Protein AF-M1FPL3-F1 (afdb_monomer_lite)

InterPro domains:
  IPR002541 Cytochrome c assembly protein [PF01578] (12-102)
  IPR003567 Cytochrome c-type biogenesis protein [PR01410] (20-46)
  IPR003567 Cytochrome c-type bi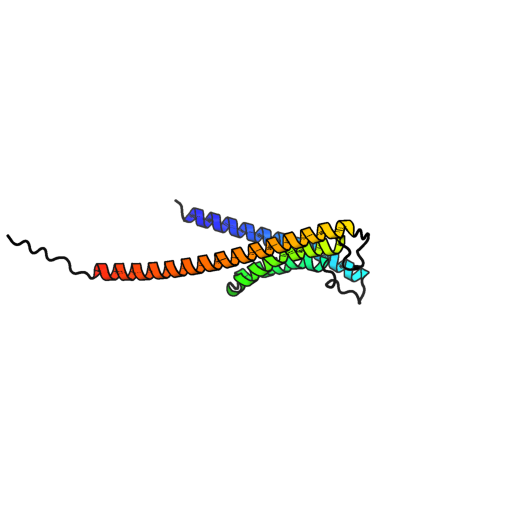ogenesis protein [PR01410] (54-74)
  IPR003567 Cytochrome c-type biogenesis protein [PR01410] (80-100)
  IPR003567 Cytochrome c-type biogenesis protein [PR01410] (100-116)
  IPR003567 Cytochrome c-type biogenesis protein [PR01410] (116-135)
  IPR003567 Cytochrome c-type biogenesis protein [PTHR43653] (15-169)
  IPR003569 Probable cytochrome c biosynthesis protein, plants [PR01412] (71-92)
  IPR003569 Probable cytochrome c biosynthesis protein, plants [PR01412] (121-141)

Sequence (178 aa):
MDKGNRDDDRDHTEKQIRIWILTCRWFLTVGIMPGSWWAHHELGRGGWWFRDPVENASFMPWVLATARIHSVILPLLHSWISFLNIVTLPCCVSGTFSIRSGLLASVHSFATDDTRGIFLWRFFLLMTGISMILFSQMKQQASVRRTSKKEMVVARSTLVHLRHSARAQPRPVMLWKN

Secondary structure (DSSP, 8-state):
--HHHHHHHHHHHHHHHHHHHHHHHHHHHHHHHHHHHHHHHHSTTT--TTSSHHHHHHHHHHHHHHHHHHTTT-GGGHHHHHHHHHHHHHHHHHHHHHHHH-SS--TT-----HHHHHHHHHHHHHHHHHHHHHHHHHHHHHHHHHHHHHHHHHHHHHHHHHHHHHHTSPP-------

Structure (mmCIF, N/CA/C/O backbone):
data_AF-M1FPL3-F1
#
_entry.id   AF-M1FPL3-F1
#
loop_
_atom_site.group_PDB
_atom_site.id
_atom_site.type_symbol
_atom_site.label_atom_id
_atom_site.label_alt_id
_atom_site.label_comp_id
_atom_site.label_asym_id
_atom_site.label_entity_id
_atom_site.label_seq_id
_atom_site.pdbx_PDB_ins_code
_atom_site.Cartn_x
_atom_site.Cartn_y
_atom_site.Cartn_z
_atom_site.occupancy
_atom_site.B_iso_or_equiv
_atom_site.auth_seq_id
_atom_site.auth_comp_id
_atom_site.auth_asym_id
_atom_site.auth_atom_id
_atom_site.pdbx_PDB_model_num
ATOM 1 N N . MET A 1 1 ? -20.018 14.417 29.480 1.00 57.16 1 MET A N 1
ATOM 2 C CA . MET A 1 1 ? -20.040 15.090 28.166 1.00 57.16 1 MET A CA 1
ATOM 3 C C . MET A 1 1 ? -18.999 14.537 27.176 1.00 57.16 1 MET A C 1
ATOM 5 O O . MET A 1 1 ? -18.715 15.205 26.202 1.00 57.16 1 MET A O 1
ATOM 9 N N . ASP A 1 2 ? -18.436 13.331 27.369 1.00 81.00 2 ASP A N 1
ATOM 10 C CA . ASP A 1 2 ? -17.108 13.020 26.789 1.00 81.00 2 ASP A CA 1
ATOM 11 C C . ASP A 1 2 ? -17.029 11.771 25.871 1.00 81.00 2 ASP A C 1
ATOM 13 O O . ASP A 1 2 ? -16.134 11.677 25.041 1.00 81.00 2 ASP A O 1
ATOM 17 N N . LYS A 1 3 ? -17.950 10.795 25.956 1.00 80.19 3 LYS A N 1
ATOM 18 C CA . LYS A 1 3 ? -17.885 9.601 25.077 1.00 80.19 3 LYS A CA 1
ATOM 19 C C . LYS A 1 3 ? -18.449 9.846 23.676 1.00 80.19 3 LYS A C 1
ATOM 21 O O . LYS A 1 3 ? -17.771 9.540 22.709 1.00 80.19 3 LYS A O 1
ATOM 26 N N . GLY A 1 4 ? -19.643 10.439 23.583 1.00 82.50 4 GLY A N 1
ATOM 27 C CA . GLY A 1 4 ? -20.295 10.704 22.293 1.00 82.50 4 GLY A CA 1
ATOM 28 C C . GLY A 1 4 ? -19.474 11.625 21.385 1.00 82.50 4 GLY A C 1
ATOM 29 O O . GLY A 1 4 ? -19.309 11.312 20.216 1.00 82.50 4 GLY A O 1
ATOM 30 N N . ASN A 1 5 ? -18.878 12.689 21.941 1.00 84.62 5 ASN A N 1
ATOM 31 C CA . ASN A 1 5 ? -17.988 13.584 21.189 1.00 84.62 5 ASN A CA 1
ATOM 32 C C . ASN A 1 5 ? -16.742 12.850 20.676 1.00 84.62 5 ASN A C 1
ATOM 34 O O . ASN A 1 5 ? -16.404 12.960 19.509 1.00 84.62 5 ASN A O 1
ATOM 38 N N . ARG A 1 6 ? -16.091 12.038 21.525 1.00 82.69 6 ARG A N 1
ATOM 39 C CA . ARG A 1 6 ? -14.899 11.270 21.127 1.00 82.69 6 ARG A CA 1
ATOM 40 C C . ARG A 1 6 ? -15.176 10.206 20.069 1.00 82.69 6 ARG A C 1
ATOM 42 O O . ARG A 1 6 ? -14.259 9.833 19.340 1.00 82.69 6 ARG A O 1
ATOM 49 N N . ASP A 1 7 ? -16.381 9.649 20.036 1.00 84.56 7 ASP A N 1
ATOM 50 C CA . ASP A 1 7 ? -16.780 8.699 18.998 1.00 84.56 7 ASP A CA 1
ATOM 51 C C . ASP A 1 7 ? -17.023 9.436 17.670 1.00 84.56 7 ASP A C 1
ATOM 53 O O . ASP A 1 7 ? -16.466 9.026 16.653 1.00 84.56 7 ASP A O 1
ATOM 57 N N . ASP A 1 8 ? -17.714 10.581 17.705 1.00 85.88 8 ASP A N 1
ATOM 58 C CA . ASP A 1 8 ? -17.936 11.438 16.531 1.00 85.88 8 ASP A CA 1
ATOM 59 C C . ASP A 1 8 ? -16.619 11.984 15.938 1.00 85.88 8 ASP A C 1
ATOM 61 O O . ASP A 1 8 ? -16.384 11.876 14.733 1.00 85.88 8 ASP A O 1
ATOM 65 N N . ASP A 1 9 ? -15.688 12.448 16.783 1.00 87.44 9 ASP A N 1
ATOM 66 C CA . ASP A 1 9 ? -14.355 12.916 16.365 1.00 87.44 9 ASP A CA 1
ATOM 67 C C . ASP A 1 9 ? -13.555 11.813 15.644 1.00 87.44 9 ASP A C 1
ATOM 69 O O . ASP A 1 9 ? -12.852 12.056 14.651 1.00 87.44 9 ASP A O 1
ATOM 73 N N . ARG A 1 10 ? -13.647 10.569 16.141 1.00 83.31 10 ARG A N 1
ATOM 74 C CA . ARG A 1 10 ? -12.974 9.409 15.538 1.00 83.31 10 ARG A CA 1
ATOM 75 C C . ARG A 1 10 ? -13.598 9.047 14.201 1.00 83.31 10 ARG A C 1
ATOM 77 O O . ARG A 1 10 ? -12.857 8.861 13.235 1.00 83.31 10 ARG A O 1
ATOM 84 N N . ASP A 1 11 ? -14.923 9.007 14.127 1.00 84.75 11 ASP A N 1
ATOM 85 C CA . ASP A 1 11 ? -15.644 8.716 12.890 1.00 84.75 11 ASP A CA 1
ATOM 86 C C . ASP A 1 11 ? -15.366 9.778 11.818 1.00 84.75 11 ASP A C 1
ATOM 88 O O . ASP A 1 11 ? -15.160 9.438 10.646 1.00 84.75 11 ASP A O 1
ATOM 92 N N . HIS A 1 12 ? -15.295 11.055 12.204 1.00 84.50 12 HIS A N 1
ATOM 93 C CA . HIS A 1 12 ? -14.919 12.145 11.306 1.00 84.50 12 HIS A CA 1
ATOM 94 C C . HIS A 1 12 ? -13.496 11.956 10.759 1.00 84.50 12 HIS A C 1
ATOM 96 O O . HIS A 1 12 ? -13.277 11.978 9.543 1.00 84.50 12 HIS A O 1
ATOM 102 N N . THR A 1 13 ? -12.539 11.670 11.647 1.00 87.38 13 THR A N 1
ATOM 103 C CA . THR A 1 13 ? -11.133 11.445 11.279 1.00 87.38 13 THR A CA 1
ATOM 104 C C . THR A 1 13 ? -10.971 10.227 10.360 1.00 87.38 13 THR A C 1
ATOM 106 O O . THR A 1 13 ? -10.249 10.283 9.360 1.00 87.38 13 THR A O 1
ATOM 109 N N . GLU A 1 14 ? -11.661 9.118 10.644 1.00 84.75 14 GLU A N 1
ATOM 110 C CA . GLU A 1 14 ? -11.608 7.907 9.820 1.00 84.75 14 GLU A CA 1
ATOM 111 C C . GLU A 1 14 ? -12.190 8.125 8.419 1.00 84.75 14 GLU A C 1
ATOM 113 O O . GLU A 1 14 ? -11.597 7.679 7.428 1.00 84.75 14 GLU A O 1
ATOM 118 N N . LYS A 1 15 ? -13.328 8.825 8.312 1.00 87.50 15 LYS A N 1
ATOM 119 C CA . LYS A 1 15 ? -13.940 9.182 7.021 1.00 87.50 15 LYS A CA 1
ATOM 120 C C . LYS A 1 15 ? -13.004 10.060 6.197 1.00 87.50 15 LYS A C 1
ATOM 122 O O . LYS A 1 15 ? -12.784 9.766 5.021 1.00 87.50 15 LYS A O 1
ATOM 127 N N . GLN A 1 16 ? -12.388 11.066 6.817 1.00 89.12 16 GLN A N 1
ATOM 128 C CA . GLN A 1 16 ? -11.426 11.941 6.155 1.00 89.12 16 GLN A CA 1
ATOM 129 C C . GLN A 1 16 ? -10.238 11.145 5.594 1.00 89.12 16 GLN A C 1
ATOM 131 O O . GLN A 1 16 ? -9.922 11.267 4.412 1.00 89.12 16 GLN A O 1
ATOM 136 N N . ILE A 1 17 ? -9.621 10.266 6.391 1.00 87.56 17 ILE A N 1
ATOM 137 C CA . ILE A 1 17 ? -8.497 9.428 5.939 1.00 87.56 17 ILE A CA 1
ATOM 138 C C . ILE A 1 17 ? -8.900 8.546 4.745 1.00 87.56 17 ILE A C 1
ATOM 140 O O . ILE A 1 17 ? -8.128 8.411 3.794 1.00 87.56 17 ILE A O 1
ATOM 144 N N . ARG A 1 18 ? -10.104 7.958 4.760 1.00 85.31 18 ARG A N 1
ATOM 145 C CA . ARG A 1 18 ? -10.616 7.138 3.645 1.00 85.31 18 ARG A CA 1
ATOM 146 C C . ARG A 1 18 ? -10.780 7.953 2.365 1.00 85.31 18 ARG A C 1
ATOM 148 O O . ARG A 1 18 ? -10.374 7.472 1.309 1.00 85.31 18 ARG A O 1
ATOM 155 N N . ILE A 1 19 ? -11.318 9.170 2.462 1.00 89.38 19 ILE A N 1
ATOM 156 C CA . ILE A 1 19 ? -11.457 10.086 1.321 1.00 89.38 19 ILE A CA 1
ATOM 157 C C . ILE A 1 19 ? -10.079 10.404 0.737 1.00 89.38 19 ILE A C 1
ATOM 159 O O . ILE A 1 19 ? -9.881 10.221 -0.459 1.00 89.38 19 ILE A O 1
ATOM 163 N N . TRP A 1 20 ? -9.099 10.767 1.571 1.00 88.00 20 TRP A N 1
ATOM 164 C CA . TRP A 1 20 ? -7.734 11.039 1.108 1.00 88.00 20 TRP A CA 1
ATOM 165 C C . TRP A 1 20 ? -7.105 9.842 0.391 1.00 88.00 20 TRP A C 1
ATOM 167 O O . TRP A 1 20 ? -6.564 10.002 -0.698 1.00 88.00 20 TRP A O 1
ATOM 177 N N . ILE A 1 21 ? -7.220 8.630 0.942 1.00 86.06 21 ILE A N 1
ATOM 178 C CA . ILE A 1 21 ? -6.671 7.419 0.306 1.00 86.06 21 ILE A CA 1
ATOM 179 C C . ILE A 1 21 ? -7.335 7.151 -1.047 1.00 86.06 21 ILE A C 1
ATOM 181 O O . ILE A 1 21 ? -6.647 6.782 -1.998 1.00 86.06 21 ILE A O 1
ATOM 185 N N . LEU A 1 22 ? -8.656 7.328 -1.143 1.00 86.31 22 LEU A N 1
ATOM 186 C CA . LEU A 1 22 ? -9.395 7.159 -2.394 1.00 86.31 22 LEU A CA 1
ATOM 187 C C . LEU A 1 22 ? -8.967 8.200 -3.433 1.00 86.31 22 LEU A C 1
ATOM 189 O O . LEU A 1 22 ? -8.669 7.823 -4.564 1.00 86.31 22 LEU A O 1
ATOM 193 N N . THR A 1 23 ? -8.863 9.472 -3.047 1.00 89.19 23 THR A N 1
ATOM 194 C CA . THR A 1 23 ? -8.407 10.557 -3.928 1.00 89.19 23 THR A CA 1
ATOM 195 C C . THR A 1 23 ? -6.977 10.319 -4.412 1.00 89.19 23 THR A C 1
ATOM 197 O O . THR A 1 23 ? -6.721 10.379 -5.613 1.00 89.19 23 THR A O 1
ATOM 200 N N . CYS A 1 24 ? -6.050 9.969 -3.513 1.00 89.19 24 CYS A N 1
ATOM 201 C CA . CYS A 1 24 ? -4.671 9.639 -3.879 1.00 89.19 24 CYS A CA 1
ATOM 202 C C . CYS A 1 24 ? -4.606 8.432 -4.824 1.00 89.19 24 CYS A C 1
ATOM 204 O O . CYS A 1 24 ? -3.863 8.460 -5.803 1.00 89.19 24 CYS A O 1
ATOM 206 N N . ARG A 1 25 ? -5.404 7.385 -4.568 1.00 88.00 25 ARG A N 1
ATOM 207 C CA . ARG A 1 25 ? -5.477 6.196 -5.429 1.00 88.00 25 ARG A CA 1
ATOM 208 C C . ARG A 1 25 ? -5.956 6.549 -6.837 1.00 88.00 25 ARG A C 1
ATOM 210 O O . ARG A 1 25 ? -5.374 6.054 -7.798 1.00 88.00 25 ARG A O 1
ATOM 217 N N . TRP A 1 26 ? -6.983 7.389 -6.955 1.00 88.56 26 TRP A N 1
ATOM 218 C CA . TRP A 1 26 ? -7.496 7.859 -8.243 1.00 88.56 26 TRP A CA 1
ATOM 219 C C . TRP A 1 26 ? -6.477 8.718 -8.993 1.00 88.56 26 TRP A C 1
ATOM 221 O O . TRP A 1 26 ? -6.225 8.490 -10.175 1.00 88.56 26 TRP A O 1
ATOM 231 N N . PHE A 1 27 ? -5.826 9.657 -8.311 1.00 88.75 27 PHE A N 1
ATOM 232 C CA . PHE A 1 27 ? -4.800 10.486 -8.939 1.00 88.75 27 PHE A CA 1
ATOM 233 C C . PHE A 1 27 ? -3.628 9.643 -9.460 1.00 88.75 27 PHE A C 1
ATOM 235 O O . PHE A 1 27 ? -3.157 9.841 -10.577 1.00 88.75 27 PHE A O 1
ATOM 242 N N . LEU A 1 28 ? -3.224 8.626 -8.696 1.00 85.75 28 LEU A N 1
ATOM 243 C CA . LEU A 1 28 ? -2.179 7.694 -9.100 1.00 85.75 28 LEU A CA 1
ATOM 244 C C . LEU A 1 28 ? -2.590 6.842 -10.313 1.00 85.75 28 LEU A C 1
ATOM 246 O O . LEU A 1 28 ? -1.780 6.675 -11.219 1.00 85.75 28 LEU A O 1
ATOM 250 N N . THR A 1 29 ? -3.846 6.372 -10.401 1.00 85.06 29 THR A N 1
ATOM 251 C CA . THR A 1 29 ? -4.333 5.689 -11.622 1.00 85.06 29 THR A CA 1
ATOM 252 C C . THR A 1 29 ? -4.289 6.580 -12.849 1.00 85.06 29 THR A C 1
ATOM 254 O O . THR A 1 29 ? -3.904 6.122 -13.921 1.00 85.06 29 THR A O 1
ATOM 257 N N . VAL A 1 30 ? -4.664 7.850 -12.689 1.00 86.94 30 VAL A N 1
ATOM 258 C CA . VAL A 1 30 ? -4.678 8.816 -13.789 1.00 86.94 30 VAL A CA 1
ATOM 259 C C . VAL A 1 30 ? -3.259 9.196 -14.203 1.00 86.94 30 VAL A C 1
ATOM 261 O O . VAL A 1 30 ? -3.048 9.458 -15.374 1.00 86.94 30 VAL A O 1
ATOM 264 N N . GLY A 1 31 ? -2.277 9.190 -13.300 1.00 82.50 31 GLY A N 1
ATOM 265 C CA . GLY A 1 31 ? -0.870 9.385 -13.670 1.00 82.50 31 GLY A CA 1
ATOM 266 C C . GLY A 1 31 ? -0.273 8.180 -14.402 1.00 82.50 31 GLY A C 1
ATOM 267 O O . GLY A 1 31 ? 0.475 8.339 -15.363 1.00 82.50 31 GLY A O 1
ATOM 268 N N . ILE A 1 32 ? -0.640 6.970 -13.976 1.00 83.25 32 ILE A N 1
ATOM 269 C CA . ILE A 1 32 ? -0.129 5.719 -14.539 1.00 83.25 32 ILE A CA 1
ATOM 270 C C . ILE A 1 32 ? -0.721 5.425 -15.932 1.00 83.25 32 ILE A C 1
ATOM 272 O O . ILE A 1 32 ? -0.008 4.979 -16.830 1.00 83.25 32 ILE A O 1
ATOM 276 N N . MET A 1 33 ? -2.016 5.688 -16.138 1.00 82.69 33 MET A N 1
ATOM 277 C CA . MET A 1 33 ? -2.733 5.308 -17.362 1.00 82.69 33 MET A CA 1
ATOM 278 C C . MET A 1 33 ? -2.150 5.947 -18.647 1.00 82.69 33 MET A C 1
ATOM 280 O O . MET A 1 33 ? -1.868 5.196 -19.581 1.00 82.69 33 MET A O 1
ATOM 284 N N . PRO A 1 34 ? -1.873 7.265 -18.724 1.00 83.19 34 PRO A N 1
ATOM 285 C CA . PRO A 1 34 ? -1.227 7.890 -19.879 1.00 83.19 34 PRO A CA 1
ATOM 286 C C . PRO A 1 34 ? 0.203 7.398 -20.107 1.00 83.19 34 PRO A C 1
ATOM 288 O O . PRO A 1 34 ? 0.605 7.248 -21.256 1.00 83.19 34 PRO A O 1
ATOM 291 N N . GLY A 1 35 ? 0.952 7.111 -19.034 1.00 78.50 35 GLY A N 1
ATOM 292 C CA . GLY A 1 35 ? 2.293 6.527 -19.129 1.00 78.50 35 GLY A CA 1
ATOM 293 C C . GLY A 1 35 ? 2.261 5.152 -19.796 1.00 78.50 35 GLY A C 1
ATOM 294 O O . GLY A 1 35 ? 2.979 4.925 -20.766 1.00 78.50 35 GLY A O 1
ATOM 295 N N . SER A 1 36 ? 1.344 4.282 -19.355 1.00 78.56 36 SER A N 1
ATOM 296 C CA . SER A 1 36 ? 1.132 2.962 -19.966 1.00 78.56 36 SER A CA 1
ATOM 297 C C . SER A 1 36 ? 0.657 3.049 -21.417 1.00 78.56 36 SER A C 1
ATOM 299 O O . SER A 1 36 ? 1.143 2.316 -22.275 1.00 78.56 36 SER A O 1
ATOM 301 N N . TRP A 1 37 ? -0.249 3.987 -21.716 1.00 79.25 37 TRP A N 1
ATOM 302 C CA . TRP A 1 37 ? -0.749 4.225 -23.067 1.00 79.25 37 TRP A CA 1
ATOM 303 C C . TRP A 1 37 ? 0.379 4.656 -24.009 1.00 79.25 37 TRP A C 1
ATOM 305 O O . TRP A 1 37 ? 0.525 4.096 -25.091 1.00 79.25 37 TRP A O 1
ATOM 315 N N . TRP A 1 38 ? 1.217 5.604 -23.582 1.00 79.50 38 TRP A N 1
ATOM 316 C CA . TRP A 1 38 ? 2.357 6.071 -24.368 1.00 79.50 38 TRP A CA 1
ATOM 317 C C . TRP A 1 38 ? 3.410 4.972 -24.575 1.00 79.50 38 TRP A C 1
ATOM 319 O O . TRP A 1 38 ? 3.845 4.744 -25.701 1.00 79.50 38 TRP A O 1
ATOM 329 N N . ALA A 1 39 ? 3.738 4.209 -23.530 1.00 75.06 39 ALA A N 1
ATOM 330 C CA . ALA A 1 39 ? 4.664 3.082 -23.617 1.00 75.06 39 ALA A CA 1
ATOM 331 C C . ALA A 1 39 ? 4.191 1.993 -24.596 1.00 75.06 39 ALA A C 1
ATOM 333 O O . ALA A 1 39 ? 5.002 1.441 -25.339 1.00 75.06 39 ALA A O 1
ATOM 334 N N . HIS A 1 40 ? 2.884 1.710 -24.649 1.00 71.38 40 HIS A N 1
ATOM 335 C CA . HIS A 1 40 ? 2.312 0.791 -25.638 1.00 71.38 40 HIS A CA 1
ATOM 336 C C . HIS A 1 40 ? 2.497 1.271 -27.082 1.00 71.38 40 HIS A C 1
ATOM 338 O O . HIS A 1 40 ? 2.652 0.441 -27.980 1.00 71.38 40 HIS A O 1
ATOM 344 N N . HIS A 1 41 ? 2.489 2.586 -27.309 1.00 76.81 41 HIS A N 1
ATOM 345 C CA . HIS A 1 41 ? 2.738 3.160 -28.628 1.00 76.81 41 HIS A CA 1
ATOM 346 C C . HIS A 1 41 ? 4.226 3.137 -29.008 1.00 76.81 41 HIS A C 1
ATOM 348 O O . HIS A 1 41 ? 4.533 2.825 -30.157 1.00 76.81 41 HIS A O 1
ATOM 354 N N . GLU A 1 42 ? 5.136 3.395 -28.063 1.00 71.62 42 GLU A N 1
ATOM 355 C CA . GLU A 1 42 ? 6.575 3.525 -28.343 1.00 71.62 42 GLU A CA 1
ATOM 356 C C . GLU A 1 42 ? 7.329 2.175 -28.356 1.00 71.62 42 GLU A C 1
ATOM 358 O O . GLU A 1 42 ? 8.200 1.950 -29.195 1.00 71.62 42 GLU A O 1
ATOM 363 N N . LEU A 1 43 ? 6.996 1.236 -27.456 1.00 68.19 43 LEU A N 1
ATOM 364 C CA . LEU A 1 43 ? 7.728 -0.036 -27.277 1.00 68.19 43 LEU A CA 1
ATOM 365 C C . LEU A 1 43 ? 7.228 -1.191 -28.174 1.00 68.19 43 LEU A C 1
ATOM 367 O O . LEU A 1 43 ? 7.837 -2.269 -28.217 1.00 68.19 43 LEU A O 1
ATOM 371 N N . GLY A 1 44 ? 6.115 -1.002 -28.890 1.00 66.12 44 GLY A N 1
ATOM 372 C CA . GLY A 1 44 ? 5.508 -2.024 -29.748 1.00 66.12 44 GLY A CA 1
ATOM 373 C C . GLY A 1 44 ? 5.091 -3.307 -29.001 1.00 66.12 44 GLY A C 1
ATOM 374 O O . GLY A 1 44 ? 4.801 -3.303 -27.809 1.00 66.12 44 GLY A O 1
ATOM 375 N N . ARG A 1 45 ? 5.052 -4.450 -29.707 1.00 66.44 45 ARG A N 1
ATOM 376 C CA . ARG A 1 45 ? 4.640 -5.765 -29.152 1.00 66.44 45 ARG A CA 1
ATOM 377 C C . ARG A 1 45 ? 5.693 -6.451 -28.256 1.00 66.44 45 ARG A C 1
ATOM 379 O O . ARG A 1 45 ? 5.426 -7.546 -27.767 1.00 66.44 45 ARG A O 1
ATOM 386 N N . GLY A 1 46 ? 6.884 -5.865 -28.088 1.00 62.16 46 GLY A N 1
ATOM 387 C CA . GLY A 1 46 ? 8.047 -6.533 -27.481 1.00 62.16 46 GLY A CA 1
ATOM 388 C C . GLY A 1 46 ? 8.524 -5.967 -26.140 1.00 62.16 46 GLY A C 1
ATOM 389 O O . GLY A 1 46 ? 9.132 -6.702 -25.361 1.00 62.16 46 GLY A O 1
ATOM 390 N N . GLY A 1 47 ? 8.252 -4.693 -25.840 1.00 63.06 47 GLY A N 1
ATOM 391 C CA . GLY A 1 47 ? 8.610 -4.081 -24.560 1.00 63.06 47 GLY A CA 1
ATOM 392 C C . GLY A 1 47 ? 7.429 -4.090 -23.599 1.00 63.06 47 GLY A C 1
ATOM 393 O O . GLY A 1 47 ? 6.435 -3.402 -23.804 1.00 63.06 47 GLY A O 1
ATOM 394 N N . TRP A 1 48 ? 7.523 -4.891 -22.543 1.00 59.88 48 TRP A N 1
ATOM 395 C CA . TRP A 1 48 ? 6.500 -4.927 -21.506 1.00 59.88 48 TRP A CA 1
ATOM 396 C C . TRP A 1 48 ? 6.700 -3.717 -20.595 1.00 59.88 48 TRP A C 1
ATOM 398 O O . TRP A 1 48 ? 7.725 -3.623 -19.923 1.00 59.88 48 TRP A O 1
ATOM 408 N N . TRP A 1 49 ? 5.693 -2.848 -20.530 1.00 66.75 49 TRP A N 1
ATOM 409 C CA . TRP A 1 49 ? 5.623 -1.662 -19.665 1.00 66.75 49 TRP A CA 1
ATOM 410 C C . TRP A 1 49 ? 5.887 -1.946 -18.164 1.00 66.75 49 TRP A C 1
ATOM 412 O O . TRP A 1 49 ? 6.170 -1.048 -17.396 1.00 66.75 49 TRP A O 1
ATOM 422 N N . PHE A 1 50 ? 5.875 -3.205 -17.710 1.00 60.31 50 PHE A N 1
ATOM 423 C CA . PHE A 1 50 ? 6.202 -3.577 -16.320 1.00 60.31 50 PHE A CA 1
ATOM 424 C C . PHE A 1 50 ? 7.666 -3.977 -16.071 1.00 60.31 50 PHE A C 1
ATOM 426 O O . PHE A 1 50 ? 8.013 -4.359 -14.948 1.00 60.31 50 PHE A O 1
ATOM 433 N N . ARG A 1 51 ? 8.537 -3.949 -17.091 1.00 66.00 51 ARG A N 1
ATOM 434 C CA . ARG A 1 51 ? 9.943 -4.359 -16.920 1.00 66.00 51 ARG A CA 1
ATOM 435 C C . ARG A 1 51 ? 10.788 -3.290 -16.223 1.00 66.00 51 ARG A C 1
ATOM 437 O O . ARG A 1 51 ? 11.761 -3.644 -15.557 1.00 66.00 51 ARG A O 1
ATOM 444 N N . ASP A 1 52 ? 10.401 -2.022 -16.328 1.00 68.62 52 ASP A N 1
ATOM 445 C CA . ASP A 1 52 ? 11.173 -0.913 -15.780 1.00 68.62 52 ASP A CA 1
ATOM 446 C C . ASP A 1 52 ? 10.835 -0.662 -14.289 1.00 68.62 52 ASP A C 1
ATOM 448 O O . ASP A 1 52 ? 9.667 -0.553 -13.901 1.00 68.62 52 ASP A O 1
ATOM 452 N N . PRO A 1 53 ? 11.844 -0.545 -13.402 1.00 64.06 53 PRO A N 1
ATOM 453 C CA . PRO A 1 53 ? 11.634 -0.375 -11.959 1.00 64.06 53 PRO A CA 1
ATOM 454 C C . PRO A 1 53 ? 10.917 0.935 -11.599 1.00 64.06 53 PRO A C 1
ATOM 456 O O . PRO A 1 53 ? 10.261 1.007 -10.561 1.00 64.06 53 PRO A O 1
ATOM 459 N N . VAL A 1 54 ? 11.013 1.961 -12.450 1.00 62.75 54 VAL A N 1
ATOM 460 C CA . VAL A 1 54 ? 10.286 3.231 -12.287 1.00 62.75 54 VAL A CA 1
ATOM 461 C C . VAL A 1 54 ? 8.772 3.052 -12.416 1.00 62.75 54 VAL A C 1
ATOM 463 O O . VAL A 1 54 ? 8.021 3.633 -11.631 1.00 62.75 54 VAL A O 1
ATOM 466 N N . GLU A 1 55 ? 8.327 2.209 -13.345 1.00 72.38 55 GLU A N 1
ATOM 467 C CA . GLU A 1 55 ? 6.909 1.924 -13.591 1.00 72.38 55 GLU A CA 1
ATOM 468 C C . GLU A 1 55 ? 6.325 1.269 -12.329 1.00 72.38 55 GLU A C 1
ATOM 470 O O . GLU A 1 55 ? 5.333 1.717 -11.744 1.00 72.38 55 GLU A O 1
ATOM 475 N N . ASN A 1 56 ? 7.053 0.263 -11.829 1.00 76.75 56 ASN A N 1
ATOM 476 C CA . ASN A 1 56 ? 6.700 -0.514 -10.645 1.00 76.75 56 ASN A CA 1
ATOM 477 C C . ASN A 1 56 ? 6.721 0.322 -9.356 1.00 76.75 56 ASN A C 1
ATOM 479 O O . ASN A 1 56 ? 5.881 0.115 -8.477 1.00 76.75 56 ASN A O 1
ATOM 483 N N . ALA A 1 57 ? 7.624 1.301 -9.249 1.00 77.19 57 ALA A N 1
ATOM 484 C CA . ALA A 1 57 ? 7.719 2.185 -8.089 1.00 77.19 57 ALA A CA 1
ATOM 485 C C . ALA A 1 57 ? 6.431 2.991 -7.857 1.00 77.19 57 ALA A C 1
ATOM 487 O O . ALA A 1 57 ? 6.006 3.152 -6.714 1.00 77.19 57 ALA A O 1
ATOM 488 N N . SER A 1 58 ? 5.775 3.452 -8.927 1.00 74.31 58 SER A N 1
ATOM 489 C CA . SER A 1 58 ? 4.485 4.152 -8.836 1.00 74.31 58 SER A CA 1
ATOM 490 C C . SER A 1 58 ? 3.294 3.198 -8.675 1.00 74.31 58 SER A C 1
ATOM 492 O O . SER A 1 58 ? 2.298 3.537 -8.033 1.00 74.31 58 SER A O 1
ATOM 494 N N . PHE A 1 59 ? 3.407 1.973 -9.190 1.00 78.44 59 PHE A N 1
ATOM 495 C CA . PHE A 1 59 ? 2.376 0.947 -9.078 1.00 78.44 59 PHE A CA 1
ATOM 496 C C . PHE A 1 59 ? 2.232 0.395 -7.650 1.00 78.44 59 PHE A C 1
ATOM 498 O O . PHE A 1 59 ? 1.124 0.082 -7.211 1.00 78.44 59 PHE A O 1
ATOM 505 N N . MET A 1 60 ? 3.319 0.308 -6.876 1.00 81.06 60 MET A N 1
ATOM 506 C CA . MET A 1 60 ? 3.262 -0.233 -5.511 1.00 81.06 60 MET A CA 1
ATOM 507 C C . MET A 1 60 ? 2.340 0.561 -4.562 1.00 81.06 60 MET A C 1
ATOM 509 O O . MET A 1 60 ? 1.474 -0.068 -3.942 1.00 81.06 60 MET A O 1
ATOM 513 N N . PRO A 1 61 ? 2.419 1.908 -4.469 1.00 80.00 61 PRO A N 1
ATOM 514 C CA . PRO A 1 61 ? 1.453 2.692 -3.698 1.00 80.00 61 PRO A CA 1
ATOM 515 C C . PRO A 1 61 ? 0.006 2.496 -4.167 1.00 80.00 61 PRO A C 1
ATOM 517 O O . PRO A 1 61 ? -0.918 2.541 -3.352 1.00 80.00 61 PRO A O 1
ATOM 520 N N . TRP A 1 62 ? -0.206 2.237 -5.461 1.00 82.81 62 TRP A N 1
ATOM 521 C CA . TRP A 1 62 ? -1.533 1.979 -6.010 1.00 82.81 62 TRP A CA 1
ATOM 522 C C . TRP A 1 62 ? -2.100 0.642 -5.525 1.00 82.81 62 TRP A C 1
ATOM 524 O O . TRP A 1 62 ? -3.199 0.606 -4.956 1.00 82.81 62 TRP A O 1
ATOM 534 N N . VAL A 1 63 ? -1.331 -0.444 -5.668 1.00 82.31 63 VAL A N 1
ATOM 535 C CA . VAL A 1 63 ? -1.703 -1.774 -5.157 1.00 82.31 63 VAL A CA 1
ATOM 536 C C . VAL A 1 63 ? -1.967 -1.699 -3.660 1.00 82.31 63 VAL A C 1
ATOM 538 O O . VAL A 1 63 ? -2.976 -2.210 -3.179 1.00 82.31 63 VAL A O 1
ATOM 541 N N . LEU A 1 64 ? -1.124 -0.988 -2.918 1.00 83.44 64 LEU A N 1
ATOM 542 C CA . LEU A 1 64 ? -1.278 -0.800 -1.484 1.00 83.44 64 LEU A CA 1
ATOM 543 C C . LEU A 1 64 ? -2.564 -0.056 -1.109 1.00 83.44 64 LEU A C 1
ATOM 545 O O . LEU A 1 64 ? -3.267 -0.474 -0.187 1.00 83.44 64 LEU A O 1
ATOM 549 N N . ALA A 1 65 ? -2.910 1.016 -1.825 1.00 83.81 65 ALA A N 1
ATOM 550 C CA . ALA A 1 65 ? -4.158 1.737 -1.602 1.00 83.81 65 ALA A CA 1
ATOM 551 C C . ALA A 1 65 ? -5.377 0.836 -1.862 1.00 83.81 65 ALA A C 1
ATOM 553 O O . ALA A 1 65 ? -6.344 0.864 -1.096 1.00 83.81 65 ALA A O 1
ATOM 554 N N . THR A 1 66 ? -5.324 -0.017 -2.894 1.00 83.81 66 THR A N 1
ATOM 555 C CA . THR A 1 66 ? -6.381 -1.009 -3.148 1.00 83.81 66 THR A CA 1
ATOM 556 C C . THR A 1 66 ? -6.444 -2.051 -2.028 1.00 83.81 66 THR A C 1
ATOM 558 O O . THR A 1 66 ? -7.524 -2.308 -1.496 1.00 83.81 66 THR A O 1
ATOM 561 N N . ALA A 1 67 ? -5.302 -2.587 -1.594 1.00 83.62 67 ALA A N 1
ATOM 562 C CA . ALA A 1 67 ? -5.216 -3.606 -0.557 1.00 83.62 67 ALA A CA 1
ATOM 563 C C . ALA A 1 67 ? -5.671 -3.069 0.810 1.00 83.62 67 ALA A C 1
ATOM 565 O O . ALA A 1 67 ? -6.344 -3.773 1.560 1.00 83.62 67 ALA A O 1
ATOM 566 N N . ARG A 1 68 ? -5.392 -1.793 1.114 1.00 76.06 68 ARG A N 1
ATOM 567 C CA . ARG A 1 68 ? -5.868 -1.118 2.330 1.00 76.06 68 ARG A CA 1
ATOM 568 C C . ARG A 1 68 ? -7.390 -1.015 2.372 1.00 76.06 68 ARG A C 1
ATOM 570 O O . ARG A 1 68 ? -7.972 -1.240 3.428 1.00 76.06 68 ARG A O 1
ATOM 577 N N . ILE A 1 69 ? -8.029 -0.711 1.242 1.00 81.94 69 ILE A N 1
ATOM 578 C CA . ILE A 1 69 ? -9.496 -0.667 1.146 1.00 81.94 69 ILE A CA 1
ATOM 579 C C . ILE A 1 69 ? -10.083 -2.075 1.322 1.00 81.94 69 ILE A C 1
ATOM 581 O O . ILE A 1 69 ? -11.025 -2.247 2.093 1.00 81.94 69 ILE A O 1
ATOM 585 N N . HIS A 1 70 ? -9.481 -3.096 0.702 1.00 81.06 70 HIS A N 1
ATOM 586 C CA . HIS A 1 70 ? -9.930 -4.488 0.841 1.00 81.06 70 HIS A CA 1
ATOM 587 C C . HIS A 1 70 ? -9.700 -5.060 2.250 1.00 81.06 70 HIS A C 1
ATOM 589 O O . HIS A 1 70 ? -10.514 -5.838 2.745 1.00 81.06 70 HIS A O 1
ATOM 595 N N . SER A 1 71 ? -8.642 -4.643 2.950 1.00 76.56 71 SER A N 1
ATOM 596 C CA . SER A 1 71 ? -8.354 -5.103 4.314 1.00 76.56 71 SER A CA 1
ATOM 597 C C . SER A 1 71 ? -9.390 -4.659 5.350 1.00 76.56 71 SER A C 1
ATOM 599 O O . SER A 1 71 ? -9.426 -5.243 6.431 1.00 76.56 71 SER A O 1
ATOM 601 N N . VAL A 1 72 ? -10.234 -3.663 5.054 1.00 71.81 72 VAL A N 1
ATOM 602 C CA . VAL A 1 72 ? -11.369 -3.305 5.925 1.00 71.81 72 VAL A CA 1
ATOM 603 C C . VAL A 1 72 ? -12.403 -4.436 5.966 1.00 71.81 72 VAL A C 1
ATOM 605 O O . VAL A 1 72 ? -13.018 -4.654 7.003 1.00 71.81 72 VAL A O 1
ATOM 608 N N . ILE A 1 73 ? -12.562 -5.177 4.865 1.00 76.06 73 ILE A N 1
ATOM 609 C CA . ILE A 1 73 ? -13.496 -6.307 4.763 1.00 76.06 73 ILE A CA 1
ATOM 610 C C . ILE A 1 73 ? -12.899 -7.556 5.430 1.00 76.06 73 ILE A C 1
ATOM 612 O O . ILE A 1 73 ? -13.605 -8.293 6.114 1.00 76.06 73 ILE A O 1
ATOM 616 N N . LEU A 1 74 ? -11.590 -7.784 5.262 1.00 74.50 74 LEU A N 1
ATOM 617 C CA . LEU A 1 74 ? -10.883 -8.960 5.782 1.00 74.50 74 LEU A CA 1
ATOM 618 C C . LEU A 1 74 ? -9.793 -8.555 6.795 1.00 74.50 74 LEU A C 1
ATOM 620 O O . LEU A 1 74 ? -8.654 -8.279 6.402 1.00 74.50 74 LEU A O 1
ATOM 624 N N . PRO A 1 75 ? -10.077 -8.576 8.114 1.00 70.50 75 PRO A N 1
ATOM 625 C CA . PRO A 1 75 ? -9.120 -8.145 9.137 1.00 70.50 75 PRO A CA 1
ATOM 626 C C . PRO A 1 75 ? -7.899 -9.072 9.281 1.00 70.50 75 PRO A C 1
ATOM 628 O O . PRO A 1 75 ? -6.882 -8.664 9.846 1.00 70.50 75 PRO A O 1
ATOM 631 N N . LEU A 1 76 ? -7.960 -10.301 8.753 1.00 73.19 76 LEU A N 1
ATOM 632 C CA . LEU A 1 76 ? -6.869 -11.286 8.809 1.00 73.19 76 LEU A CA 1
ATOM 633 C C . LEU A 1 76 ? -5.587 -10.815 8.097 1.00 73.19 76 LEU A C 1
ATOM 635 O O . LEU A 1 76 ? -4.494 -11.250 8.454 1.00 73.19 76 LEU A O 1
ATOM 639 N N . LEU A 1 77 ? -5.697 -9.890 7.139 1.00 74.12 77 LEU A N 1
ATOM 640 C CA . LEU A 1 77 ? -4.566 -9.410 6.339 1.00 74.12 77 LEU A CA 1
ATOM 641 C C . LEU A 1 77 ? -3.872 -8.171 6.922 1.00 74.12 77 LEU A C 1
ATOM 643 O O . LEU A 1 77 ? -2.882 -7.712 6.358 1.00 74.12 77 LEU A O 1
ATOM 647 N N . HIS A 1 78 ? -4.322 -7.640 8.064 1.00 73.38 78 HIS A N 1
ATOM 648 C CA . HIS A 1 78 ? -3.830 -6.356 8.577 1.00 73.38 78 HIS A CA 1
ATOM 649 C C . HIS A 1 78 ? -2.303 -6.323 8.786 1.00 73.38 78 HIS A C 1
ATOM 651 O O . HIS A 1 78 ? -1.649 -5.344 8.432 1.00 73.38 78 HIS A O 1
ATOM 657 N N . SER A 1 79 ? -1.704 -7.411 9.293 1.00 76.94 79 SER A N 1
ATOM 658 C CA . SER A 1 79 ? -0.242 -7.496 9.462 1.00 76.94 79 SER A CA 1
ATOM 659 C C . SER A 1 79 ? 0.509 -7.504 8.128 1.00 76.94 79 SER A C 1
ATOM 661 O O . SER A 1 79 ? 1.617 -6.976 8.058 1.00 76.94 79 SER A O 1
ATOM 663 N N . TRP A 1 80 ? -0.074 -8.111 7.091 1.00 80.88 80 TRP A N 1
ATOM 664 C CA . TRP A 1 80 ? 0.512 -8.159 5.753 1.00 80.88 80 TRP A CA 1
ATOM 665 C C . TRP A 1 80 ? 0.458 -6.784 5.085 1.00 80.88 80 TRP A C 1
ATOM 667 O O . TRP A 1 80 ? 1.454 -6.327 4.534 1.00 80.88 80 TRP A O 1
ATOM 677 N N . ILE A 1 81 ? -0.659 -6.065 5.226 1.00 82.88 81 ILE A N 1
ATOM 678 C CA . ILE A 1 81 ? -0.788 -4.694 4.713 1.00 82.88 81 ILE A CA 1
ATOM 679 C C . ILE A 1 81 ? 0.215 -3.750 5.377 1.00 82.88 81 ILE A C 1
ATOM 681 O O . ILE A 1 81 ? 0.851 -2.956 4.687 1.00 82.88 81 ILE A O 1
ATOM 685 N N . SER A 1 82 ? 0.408 -3.849 6.696 1.00 79.19 82 SER A N 1
ATOM 686 C CA . SER A 1 82 ? 1.428 -3.050 7.386 1.00 79.19 82 SER A CA 1
ATOM 687 C C . SER A 1 82 ? 2.833 -3.311 6.843 1.00 79.19 82 SER A C 1
ATOM 689 O O . SER A 1 82 ? 3.597 -2.367 6.684 1.00 79.19 82 SER A O 1
ATOM 691 N N . PHE A 1 83 ? 3.162 -4.558 6.494 1.00 83.00 83 PHE A N 1
ATOM 692 C CA . PHE A 1 83 ? 4.429 -4.884 5.838 1.00 83.00 83 PHE A CA 1
ATOM 693 C C . PHE A 1 83 ? 4.532 -4.268 4.432 1.00 83.00 83 PHE A C 1
ATOM 695 O O . PHE A 1 83 ? 5.521 -3.597 4.136 1.00 83.00 83 PHE A O 1
ATOM 702 N N . LEU A 1 84 ? 3.493 -4.403 3.598 1.00 84.56 84 LEU A N 1
ATOM 703 C CA . LEU A 1 84 ? 3.462 -3.806 2.255 1.00 84.56 84 LEU A CA 1
ATOM 704 C C . LEU A 1 84 ? 3.599 -2.271 2.285 1.00 84.56 84 LEU A C 1
ATOM 706 O O . LEU A 1 84 ? 4.307 -1.708 1.449 1.00 84.56 84 LEU A O 1
ATOM 710 N N . ASN A 1 85 ? 2.989 -1.593 3.268 1.00 84.12 85 ASN A N 1
ATOM 711 C CA . ASN A 1 85 ? 3.131 -0.142 3.463 1.00 84.12 85 ASN A CA 1
ATOM 712 C C . ASN A 1 85 ? 4.603 0.265 3.620 1.00 84.12 85 ASN A C 1
ATOM 714 O O . ASN A 1 85 ? 5.050 1.255 3.047 1.00 84.12 85 ASN A O 1
ATOM 718 N N . ILE A 1 86 ? 5.362 -0.508 4.394 1.00 85.38 86 ILE A N 1
ATOM 719 C CA . ILE A 1 86 ? 6.746 -0.179 4.742 1.00 85.38 86 ILE A CA 1
ATOM 720 C C . ILE A 1 86 ? 7.691 -0.467 3.581 1.00 85.38 86 ILE A C 1
ATOM 722 O O . ILE A 1 86 ? 8.601 0.322 3.343 1.00 85.38 86 ILE A O 1
ATOM 726 N N . VAL A 1 87 ? 7.443 -1.546 2.831 1.00 83.31 87 VAL A N 1
ATOM 727 C CA . VAL A 1 87 ? 8.208 -1.925 1.627 1.00 83.31 87 VAL A CA 1
ATOM 728 C C . VAL A 1 87 ? 7.957 -0.969 0.455 1.00 83.31 87 VAL A C 1
ATOM 730 O O . VAL A 1 87 ? 8.822 -0.791 -0.400 1.00 83.31 87 VAL A O 1
ATOM 733 N N . THR A 1 88 ? 6.815 -0.281 0.438 1.00 85.19 88 THR A N 1
ATOM 734 C CA . THR A 1 88 ? 6.505 0.707 -0.605 1.00 85.19 88 THR A CA 1
ATOM 735 C C . THR A 1 88 ? 7.483 1.885 -0.590 1.00 85.19 88 THR A C 1
ATOM 737 O O . THR A 1 88 ? 7.911 2.329 -1.649 1.00 85.19 88 THR A O 1
ATOM 740 N N . LEU A 1 89 ? 7.916 2.350 0.588 1.00 84.25 89 LEU A N 1
ATOM 741 C CA . LEU A 1 89 ? 8.875 3.455 0.714 1.00 84.25 89 LEU A CA 1
ATOM 742 C C . LEU A 1 89 ? 10.227 3.168 0.020 1.00 84.25 89 LEU A C 1
ATOM 744 O O . LEU A 1 89 ? 10.607 3.953 -0.852 1.00 84.25 89 LEU A O 1
ATOM 748 N N . PRO A 1 90 ? 10.957 2.074 0.327 1.00 84.38 90 PRO A N 1
ATOM 749 C CA . PRO A 1 90 ? 12.197 1.753 -0.368 1.00 84.38 90 PRO A CA 1
ATOM 750 C C . PRO A 1 90 ? 11.968 1.418 -1.844 1.00 84.38 90 PRO A C 1
ATOM 752 O O . PRO A 1 90 ? 12.830 1.749 -2.651 1.00 84.38 90 PRO A O 1
ATOM 755 N N . CYS A 1 91 ? 10.816 0.852 -2.235 1.00 83.31 91 CYS A N 1
ATOM 756 C CA . CYS A 1 91 ? 10.512 0.648 -3.653 1.00 83.31 91 CYS A CA 1
ATOM 757 C C . CYS A 1 91 ? 10.409 1.982 -4.416 1.00 83.31 91 CYS A C 1
ATOM 759 O O . CYS A 1 91 ? 11.078 2.152 -5.437 1.00 83.31 91 CYS A O 1
ATOM 761 N N . CYS A 1 92 ? 9.681 2.969 -3.882 1.00 82.19 92 CYS A N 1
ATOM 762 C CA . CYS A 1 92 ? 9.592 4.306 -4.475 1.00 82.19 92 CYS A CA 1
ATOM 763 C C . CYS A 1 92 ? 10.972 4.967 -4.623 1.00 82.19 92 CYS A C 1
ATOM 765 O O . CYS A 1 92 ? 11.294 5.519 -5.675 1.00 82.19 92 CYS A O 1
ATOM 767 N N . VAL A 1 93 ? 11.815 4.879 -3.587 1.00 82.31 93 VAL A N 1
ATOM 768 C CA . VAL A 1 93 ? 13.182 5.427 -3.626 1.00 82.31 93 VAL A CA 1
ATOM 769 C C . VAL A 1 93 ? 14.056 4.665 -4.632 1.00 82.31 93 VAL A C 1
ATOM 771 O O . VAL A 1 93 ? 14.830 5.290 -5.357 1.00 82.31 93 VAL A O 1
ATOM 774 N N . SER A 1 94 ? 13.904 3.339 -4.732 1.00 77.31 94 SER A N 1
ATOM 775 C CA . SER A 1 94 ? 14.643 2.501 -5.688 1.00 77.31 94 SER A CA 1
ATOM 776 C C . SER A 1 94 ? 14.316 2.821 -7.152 1.00 77.31 94 SER A C 1
ATOM 778 O O . SER A 1 94 ? 15.214 2.787 -7.995 1.00 77.31 94 SER A O 1
ATOM 780 N N . GLY A 1 95 ? 13.065 3.189 -7.459 1.00 74.75 95 GLY A N 1
ATOM 781 C CA . GLY A 1 95 ? 12.649 3.595 -8.804 1.00 74.75 95 GLY A CA 1
ATOM 782 C C . GLY A 1 95 ? 13.344 4.880 -9.248 1.00 74.75 95 GLY A C 1
ATOM 783 O O . GLY A 1 95 ? 13.987 4.907 -10.295 1.00 74.75 95 GLY A O 1
ATOM 784 N N . THR A 1 96 ? 13.315 5.917 -8.406 1.00 73.31 96 THR A N 1
ATOM 785 C CA . THR A 1 96 ? 14.015 7.190 -8.663 1.00 73.31 96 THR A CA 1
ATOM 786 C C . THR A 1 96 ? 15.523 6.994 -8.794 1.00 73.31 96 THR A C 1
ATOM 788 O O . THR A 1 96 ? 16.161 7.571 -9.677 1.00 73.31 96 THR A O 1
ATOM 791 N N . PHE A 1 97 ? 16.092 6.152 -7.928 1.00 74.12 97 PHE A N 1
ATOM 792 C CA . PHE A 1 97 ? 17.498 5.778 -7.984 1.00 74.12 97 PHE A CA 1
ATOM 793 C C . PHE A 1 97 ? 17.852 5.107 -9.314 1.00 74.12 97 PHE A C 1
ATOM 795 O O . PHE A 1 97 ? 18.835 5.499 -9.933 1.00 74.12 97 PHE A O 1
ATOM 802 N N . SER A 1 98 ? 17.054 4.146 -9.784 1.00 69.12 98 SER A N 1
ATOM 803 C CA . SER A 1 98 ? 17.345 3.388 -11.010 1.00 69.12 98 SER A CA 1
ATOM 804 C C . SER A 1 98 ? 17.444 4.285 -12.251 1.00 69.12 98 SER A C 1
ATOM 806 O O . SER A 1 98 ? 18.307 4.061 -13.092 1.00 69.12 98 SER A O 1
ATOM 808 N N . ILE A 1 99 ? 16.629 5.344 -12.335 1.00 64.50 99 ILE A N 1
ATOM 809 C CA . ILE A 1 99 ? 16.630 6.295 -13.465 1.00 64.50 99 ILE A CA 1
ATOM 810 C C . ILE A 1 99 ? 17.865 7.206 -13.448 1.00 64.50 99 ILE A C 1
ATOM 812 O O . ILE A 1 99 ? 18.378 7.583 -14.496 1.00 64.50 99 ILE A O 1
ATOM 816 N N . ARG A 1 100 ? 18.323 7.619 -12.258 1.00 68.06 100 ARG A N 1
ATOM 817 C CA . ARG A 1 100 ? 19.364 8.655 -12.103 1.00 68.06 100 ARG A CA 1
ATOM 818 C C . ARG A 1 100 ? 20.760 8.105 -11.824 1.00 68.06 100 ARG A C 1
ATOM 820 O O . ARG A 1 100 ? 21.728 8.821 -12.041 1.00 68.06 100 ARG A O 1
ATOM 827 N N . SER A 1 101 ? 20.866 6.879 -11.315 1.00 66.69 101 SER A N 1
ATOM 828 C CA . SER A 1 101 ? 22.148 6.242 -10.986 1.00 66.69 101 SER A CA 1
ATOM 829 C C . SER A 1 101 ? 22.814 5.546 -12.166 1.00 66.69 101 SER A C 1
ATOM 831 O O . SER A 1 101 ? 24.003 5.269 -12.082 1.00 66.69 101 SER A O 1
ATOM 833 N N . GLY A 1 102 ? 22.075 5.234 -13.236 1.00 59.38 102 GLY A N 1
ATOM 834 C CA . GLY A 1 102 ? 22.640 4.570 -14.412 1.00 59.38 102 GLY A CA 1
ATOM 835 C C . GLY A 1 102 ? 23.066 3.109 -14.205 1.00 59.38 102 GLY A C 1
ATOM 836 O O . GLY A 1 102 ? 23.641 2.531 -15.119 1.00 59.38 102 GLY A O 1
ATOM 837 N N . LEU A 1 103 ? 22.783 2.481 -13.049 1.00 53.19 103 LEU A N 1
ATOM 838 C CA . LEU A 1 103 ? 23.171 1.081 -12.788 1.00 53.19 103 LEU A CA 1
ATOM 839 C C . LEU A 1 103 ? 22.508 0.071 -13.737 1.00 53.19 103 LEU A C 1
ATOM 841 O O . LEU A 1 103 ? 23.061 -0.997 -13.988 1.00 53.19 103 LEU A O 1
ATOM 845 N N . LEU A 1 104 ? 21.313 0.389 -14.238 1.00 54.16 104 LEU A N 1
ATOM 846 C CA . LEU A 1 104 ? 20.638 -0.370 -15.282 1.00 54.16 104 LEU A CA 1
ATOM 847 C C . LEU A 1 104 ? 20.584 0.519 -16.521 1.00 54.16 104 LEU A C 1
ATOM 849 O O . LEU A 1 104 ? 20.052 1.629 -16.455 1.00 54.16 104 LEU A O 1
ATOM 853 N N . ALA A 1 105 ? 21.108 0.027 -17.645 1.00 51.72 105 ALA A N 1
ATOM 854 C CA . ALA A 1 105 ? 20.926 0.633 -18.959 1.00 51.72 105 ALA A CA 1
ATOM 855 C C . ALA A 1 105 ? 19.437 0.567 -19.344 1.00 51.72 105 ALA A C 1
ATOM 857 O O . ALA A 1 105 ? 19.002 -0.313 -20.081 1.00 51.72 105 ALA A O 1
ATOM 858 N N . SER A 1 106 ? 18.626 1.456 -18.773 1.00 52.28 106 SER A N 1
ATOM 859 C CA . SER A 1 106 ? 17.276 1.707 -19.262 1.00 52.28 106 SER A C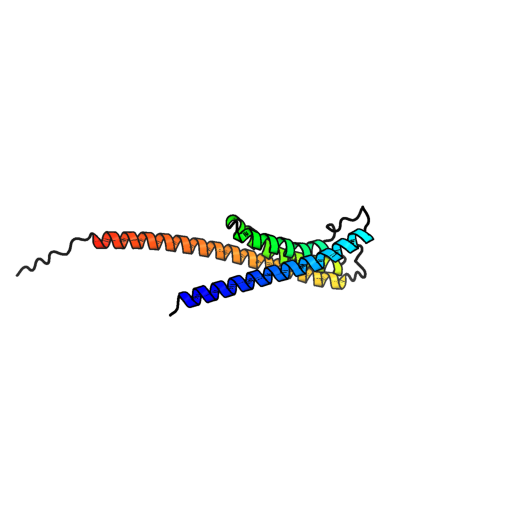A 1
ATOM 860 C C . SER A 1 106 ? 17.374 2.555 -20.525 1.00 52.28 106 SER A C 1
ATOM 862 O O . SER A 1 106 ? 18.276 3.385 -20.660 1.00 52.28 106 SER A O 1
ATOM 864 N N . VAL A 1 107 ? 16.401 2.404 -21.421 1.00 54.06 107 VAL A N 1
ATOM 865 C CA . VAL A 1 107 ? 16.231 3.284 -22.592 1.00 54.06 107 VAL A CA 1
ATOM 866 C C . VAL A 1 107 ? 16.058 4.768 -22.209 1.00 54.06 107 VAL A C 1
ATOM 868 O O . VAL A 1 107 ? 16.133 5.639 -23.066 1.00 54.06 107 VAL A O 1
ATOM 871 N N . HIS A 1 108 ? 15.889 5.063 -20.915 1.00 54.84 108 HIS A N 1
ATOM 872 C CA . HIS A 1 108 ? 15.719 6.394 -20.338 1.00 54.84 108 HIS A CA 1
ATOM 873 C C . HIS A 1 108 ? 16.977 6.950 -19.624 1.00 54.84 108 HIS A C 1
ATOM 875 O O . HIS A 1 108 ? 16.909 8.021 -19.016 1.00 54.84 108 HIS A O 1
ATOM 881 N N . SER A 1 109 ? 18.129 6.267 -19.663 1.00 52.50 109 SER A N 1
ATOM 882 C CA . SER A 1 109 ? 19.375 6.750 -19.040 1.00 52.50 109 SER A CA 1
ATOM 883 C C . SER A 1 109 ? 20.106 7.752 -19.946 1.00 52.50 109 SER A C 1
ATOM 885 O O . SER A 1 109 ? 20.940 7.365 -20.759 1.00 52.50 109 SER A O 1
ATOM 887 N N . PHE A 1 110 ? 19.812 9.049 -19.807 1.00 51.41 110 PHE A N 1
ATOM 888 C CA . PHE A 1 110 ? 20.361 10.092 -20.693 1.00 51.41 110 PHE A CA 1
ATOM 889 C C . PHE A 1 110 ? 21.661 10.784 -20.230 1.00 51.41 110 PHE A C 1
ATOM 891 O O . PHE A 1 110 ? 22.204 11.580 -20.987 1.00 51.41 110 PHE A O 1
ATOM 898 N N . ALA A 1 111 ? 22.204 10.499 -19.042 1.00 52.62 111 ALA A N 1
ATOM 899 C CA . ALA A 1 111 ? 23.532 10.986 -18.635 1.00 52.62 111 ALA A CA 1
ATOM 900 C C . ALA A 1 111 ? 24.029 10.236 -17.389 1.00 52.62 111 ALA A C 1
ATOM 902 O O . ALA A 1 111 ? 23.578 10.507 -16.275 1.00 52.62 111 ALA A O 1
ATOM 903 N N . THR A 1 112 ? 24.945 9.288 -17.566 1.00 56.81 112 THR A N 1
ATOM 904 C CA . THR A 1 112 ? 25.598 8.564 -16.469 1.00 56.81 112 THR A CA 1
ATOM 905 C C . THR A 1 112 ? 26.770 9.389 -15.937 1.00 56.81 112 THR A C 1
ATOM 907 O O . THR A 1 112 ? 27.817 9.467 -16.572 1.00 56.81 112 THR A O 1
ATOM 910 N N . ASP A 1 113 ? 26.593 10.034 -14.785 1.00 62.72 113 ASP A N 1
ATOM 911 C CA . ASP A 1 113 ? 27.704 10.549 -13.977 1.00 62.72 113 ASP A CA 1
ATOM 912 C C . ASP A 1 113 ? 27.848 9.638 -12.749 1.00 62.72 113 ASP A C 1
ATOM 914 O O . ASP A 1 113 ? 27.097 9.759 -11.773 1.00 62.72 113 ASP A O 1
ATOM 918 N N . ASP A 1 114 ? 28.797 8.699 -12.819 1.00 64.44 114 ASP A N 1
ATOM 919 C CA . ASP A 1 114 ? 29.059 7.683 -11.787 1.00 64.44 114 ASP A CA 1
ATOM 920 C C . ASP A 1 114 ? 29.298 8.305 -10.403 1.00 64.44 114 ASP A C 1
ATOM 922 O O . ASP A 1 114 ? 28.927 7.733 -9.371 1.00 64.44 114 ASP A O 1
ATOM 926 N N . THR A 1 115 ? 29.862 9.519 -10.363 1.00 68.69 115 THR A N 1
ATOM 927 C CA . THR A 1 115 ? 30.188 10.207 -9.107 1.00 68.69 115 THR A CA 1
ATOM 928 C C . THR A 1 115 ? 28.932 10.564 -8.308 1.00 68.69 115 THR A C 1
ATOM 930 O O . THR A 1 115 ? 28.911 10.445 -7.079 1.00 68.69 115 THR A O 1
ATOM 933 N N . ARG A 1 116 ? 27.841 10.928 -8.998 1.00 67.81 116 ARG A N 1
ATOM 934 C CA . ARG A 1 116 ? 26.544 11.262 -8.381 1.00 67.81 116 ARG A CA 1
ATOM 935 C C . ARG A 1 116 ? 25.752 10.009 -8.017 1.00 67.81 116 ARG A C 1
ATOM 937 O O . ARG A 1 116 ? 24.986 10.029 -7.050 1.00 67.81 116 ARG A O 1
ATOM 944 N N . GLY A 1 117 ? 25.969 8.909 -8.742 1.00 72.44 117 GLY A N 1
ATOM 945 C CA . GLY A 1 117 ? 25.332 7.616 -8.489 1.00 72.44 117 GLY A CA 1
ATOM 946 C C . GLY A 1 117 ? 25.620 7.065 -7.088 1.00 72.44 117 GLY A C 1
ATOM 947 O O . GLY A 1 117 ? 24.704 6.590 -6.415 1.00 72.44 117 GLY A O 1
ATOM 948 N N . ILE A 1 118 ? 26.855 7.212 -6.591 1.00 75.88 118 ILE A N 1
ATOM 949 C CA . ILE A 1 118 ? 27.259 6.735 -5.253 1.00 75.88 118 ILE A CA 1
ATOM 950 C C . ILE A 1 118 ? 26.496 7.465 -4.137 1.00 75.88 118 ILE A C 1
ATOM 952 O O . ILE A 1 118 ? 26.045 6.831 -3.179 1.00 75.88 118 ILE A O 1
ATOM 956 N N . PHE A 1 119 ? 26.320 8.788 -4.245 1.00 80.12 119 PHE A N 1
ATOM 957 C CA . PHE A 1 119 ? 25.533 9.556 -3.272 1.00 80.12 119 PHE A CA 1
ATOM 958 C C . PHE A 1 119 ? 24.084 9.053 -3.216 1.00 80.12 119 PHE A C 1
ATOM 960 O O . PHE A 1 119 ? 23.550 8.811 -2.131 1.00 80.12 119 PHE A O 1
ATOM 967 N N . LEU A 1 120 ? 23.479 8.813 -4.383 1.00 77.81 12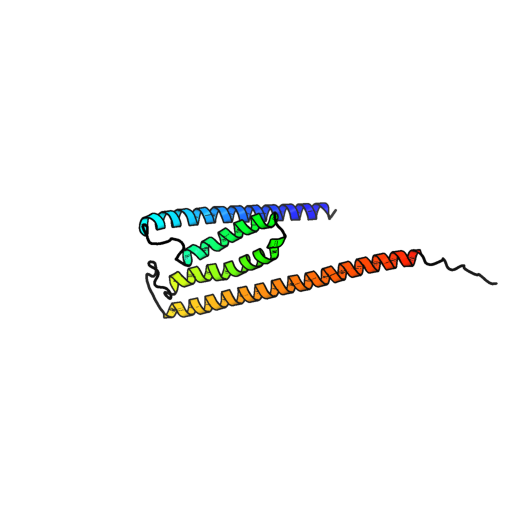0 LEU A N 1
ATOM 968 C CA . LEU A 1 120 ? 22.127 8.265 -4.483 1.00 77.81 120 LEU A CA 1
ATOM 969 C C . LEU A 1 120 ? 22.037 6.833 -3.932 1.00 77.81 120 LEU A C 1
ATOM 971 O O . LEU A 1 120 ? 21.045 6.490 -3.293 1.00 77.81 120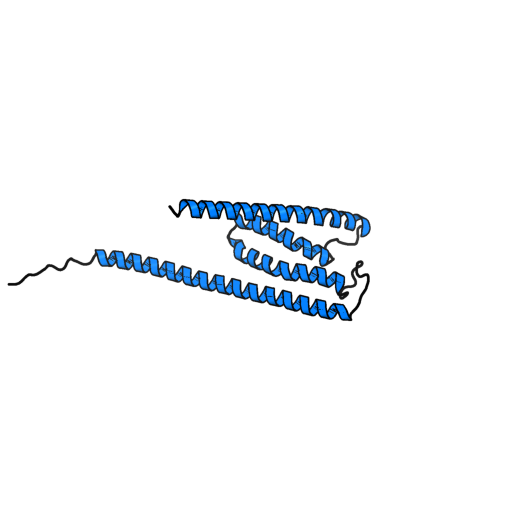 LEU A O 1
ATOM 975 N N . TRP A 1 121 ? 23.078 6.014 -4.102 1.00 77.69 121 TRP A N 1
ATOM 976 C CA . TRP A 1 121 ? 23.133 4.663 -3.537 1.00 77.69 121 TRP A CA 1
ATOM 977 C C . TRP A 1 121 ? 23.189 4.674 -2.004 1.00 77.69 121 TRP A C 1
ATOM 979 O O . TRP A 1 121 ? 22.442 3.950 -1.344 1.00 77.69 121 TRP A O 1
ATOM 989 N N . ARG A 1 122 ? 24.008 5.557 -1.412 1.00 84.31 122 ARG A N 1
ATOM 990 C CA . ARG A 1 122 ? 24.050 5.750 0.050 1.00 84.31 122 ARG A CA 1
ATOM 991 C C . ARG A 1 122 ? 22.703 6.236 0.585 1.00 84.31 122 ARG A C 1
ATOM 993 O O . ARG A 1 122 ? 22.255 5.753 1.623 1.00 84.31 122 ARG A O 1
ATOM 1000 N N . PHE A 1 123 ? 22.041 7.145 -0.132 1.00 83.88 123 PHE A N 1
ATOM 1001 C CA . PHE A 1 123 ? 20.697 7.609 0.213 1.00 83.88 123 PHE A CA 1
ATOM 1002 C C . PHE A 1 123 ? 19.660 6.477 0.144 1.00 83.88 123 PHE A C 1
ATOM 1004 O O . PHE A 1 123 ? 18.851 6.324 1.058 1.00 83.88 123 PHE A O 1
ATOM 1011 N N . PHE A 1 124 ? 19.717 5.632 -0.888 1.00 84.88 124 PHE A N 1
ATOM 1012 C CA . PHE A 1 124 ? 18.850 4.461 -1.020 1.00 84.88 124 PHE A CA 1
ATOM 1013 C C . PHE A 1 124 ? 19.032 3.460 0.135 1.00 84.88 124 PHE A C 1
ATOM 1015 O O . PHE A 1 124 ? 18.043 3.027 0.736 1.00 84.88 124 PHE A O 1
ATOM 1022 N N . LEU A 1 125 ? 20.279 3.132 0.494 1.00 86.50 125 LEU A N 1
ATOM 1023 C CA . LEU A 1 125 ? 20.572 2.259 1.635 1.00 86.50 125 LEU A CA 1
ATOM 1024 C C . LEU A 1 125 ? 20.086 2.861 2.956 1.00 86.50 125 LEU A C 1
ATOM 1026 O O . LEU A 1 125 ? 19.506 2.148 3.773 1.00 86.50 125 LEU A O 1
ATOM 1030 N N . LEU A 1 126 ? 20.263 4.172 3.147 1.00 90.38 126 LEU A N 1
ATOM 1031 C CA . LEU A 1 126 ? 19.776 4.878 4.330 1.00 90.38 126 LEU A CA 1
ATOM 1032 C C . LEU A 1 126 ? 18.247 4.785 4.447 1.00 90.38 126 LEU A C 1
ATOM 1034 O O . LEU A 1 126 ? 17.737 4.399 5.496 1.00 90.38 126 LEU A O 1
ATOM 1038 N N . MET A 1 127 ? 17.513 5.091 3.373 1.00 88.12 127 MET A N 1
ATOM 1039 C CA . MET A 1 127 ? 16.044 5.040 3.371 1.00 88.12 127 MET A CA 1
ATOM 1040 C C . MET A 1 127 ? 15.512 3.618 3.581 1.00 88.12 127 MET A C 1
ATOM 1042 O O . MET A 1 127 ? 14.547 3.413 4.321 1.00 88.12 127 MET A O 1
ATOM 1046 N N . THR A 1 128 ? 16.170 2.622 2.987 1.00 87.62 128 THR A N 1
ATOM 1047 C CA . THR A 1 128 ? 15.831 1.208 3.195 1.00 87.62 128 THR A CA 1
ATOM 1048 C C . THR A 1 128 ? 16.114 0.775 4.636 1.00 87.62 128 THR A C 1
ATOM 1050 O O . THR A 1 128 ? 15.281 0.108 5.250 1.00 87.62 128 THR A O 1
ATOM 1053 N N . GLY A 1 129 ? 17.230 1.223 5.218 1.00 90.31 129 GLY A N 1
ATOM 1054 C CA . GLY A 1 129 ? 17.562 0.994 6.624 1.00 90.31 129 GLY A CA 1
ATOM 1055 C C . GLY A 1 129 ? 16.524 1.591 7.578 1.00 90.31 129 GLY A C 1
ATOM 1056 O O . GLY A 1 129 ? 16.051 0.899 8.479 1.00 90.31 129 GLY A O 1
ATOM 1057 N N . ILE A 1 130 ? 16.091 2.835 7.342 1.00 91.62 130 ILE A N 1
ATOM 1058 C CA . ILE A 1 130 ? 15.026 3.487 8.125 1.00 91.62 130 ILE A CA 1
ATOM 1059 C C . ILE A 1 130 ? 13.719 2.686 8.032 1.00 91.62 130 ILE A C 1
ATOM 1061 O O . ILE A 1 130 ? 13.085 2.415 9.052 1.00 91.62 130 ILE A O 1
ATOM 1065 N N . SER A 1 131 ? 13.340 2.253 6.827 1.00 89.50 131 SER A N 1
ATOM 1066 C CA . SER A 1 131 ? 12.152 1.420 6.602 1.00 89.50 131 SER A CA 1
ATOM 1067 C C . SER A 1 131 ? 12.213 0.098 7.392 1.00 89.50 131 SER A C 1
ATOM 1069 O O . SER A 1 131 ? 11.261 -0.252 8.097 1.00 89.50 131 SER A O 1
ATOM 1071 N N . MET A 1 132 ? 13.357 -0.595 7.386 1.00 88.62 132 MET A N 1
ATOM 1072 C CA . MET A 1 132 ? 13.558 -1.824 8.168 1.00 88.62 132 MET A CA 1
ATOM 1073 C C . MET A 1 132 ? 13.472 -1.596 9.684 1.00 88.62 132 MET A C 1
ATOM 1075 O O . MET A 1 132 ? 12.856 -2.400 10.393 1.00 88.62 132 MET A O 1
ATOM 1079 N N . ILE A 1 133 ? 14.043 -0.498 10.189 1.00 90.94 133 ILE A N 1
ATOM 1080 C CA . ILE A 1 133 ? 13.968 -0.134 11.613 1.00 90.94 133 ILE A CA 1
ATOM 1081 C C . ILE A 1 133 ? 12.510 0.102 12.020 1.00 90.94 133 ILE A C 1
ATOM 1083 O O . ILE A 1 133 ? 12.046 -0.484 13.002 1.00 90.94 133 ILE A O 1
ATOM 1087 N N . LEU A 1 134 ? 11.760 0.877 11.230 1.00 89.31 134 LEU A N 1
ATOM 1088 C CA . LEU A 1 134 ? 10.340 1.139 11.473 1.00 89.31 134 LEU A CA 1
ATOM 1089 C C . LEU A 1 134 ? 9.511 -0.154 11.481 1.00 89.31 134 LEU A C 1
ATOM 1091 O O . LEU A 1 134 ? 8.632 -0.318 12.331 1.00 89.31 134 LEU A O 1
ATOM 1095 N N . PHE A 1 135 ? 9.802 -1.106 10.587 1.00 87.00 135 PHE A N 1
ATOM 1096 C CA . PHE A 1 135 ? 9.134 -2.411 10.591 1.00 87.00 135 PHE A CA 1
ATOM 1097 C C . PHE A 1 135 ? 9.397 -3.204 11.869 1.00 87.00 135 PHE A C 1
ATOM 1099 O O . PHE A 1 135 ? 8.459 -3.738 12.467 1.00 87.00 135 PHE A O 1
ATOM 1106 N N . SER A 1 136 ? 10.655 -3.259 12.312 1.00 87.94 136 SER A N 1
ATOM 1107 C CA . SER A 1 136 ? 11.023 -3.940 13.555 1.00 87.94 136 SER A CA 1
ATOM 1108 C C . SER A 1 136 ? 10.303 -3.322 14.758 1.00 87.94 136 SER A C 1
ATOM 1110 O O . SER A 1 136 ? 9.683 -4.035 15.553 1.00 87.94 136 SER A O 1
ATOM 1112 N N . GLN A 1 137 ? 10.268 -1.988 14.832 1.00 88.81 137 GLN A N 1
ATOM 1113 C CA . GLN A 1 137 ? 9.557 -1.255 15.880 1.00 88.81 137 GLN A CA 1
ATOM 1114 C C . GLN A 1 137 ? 8.051 -1.540 15.866 1.00 88.81 137 GLN A C 1
ATOM 1116 O O . GLN A 1 137 ? 7.473 -1.814 16.918 1.00 88.81 137 GLN A O 1
ATOM 1121 N N . MET A 1 138 ? 7.410 -1.561 14.694 1.00 86.00 138 MET A N 1
ATOM 1122 C CA . MET A 1 138 ? 5.990 -1.911 14.579 1.00 86.00 138 MET A CA 1
ATOM 1123 C C . MET A 1 138 ? 5.701 -3.347 15.022 1.00 86.00 138 MET A C 1
ATOM 1125 O O . MET A 1 138 ? 4.723 -3.586 15.736 1.00 86.00 138 MET A O 1
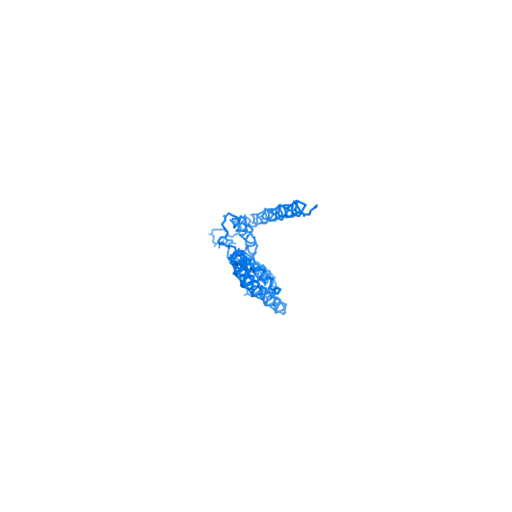ATOM 1129 N N . LYS A 1 139 ? 6.555 -4.315 14.661 1.00 85.25 139 LYS A N 1
ATOM 1130 C CA . LYS A 1 139 ? 6.417 -5.700 15.143 1.00 85.25 139 LYS A CA 1
ATOM 1131 C C . LYS A 1 139 ? 6.587 -5.789 16.658 1.00 85.25 139 LYS A C 1
ATOM 1133 O O . LYS A 1 139 ? 5.814 -6.493 17.310 1.00 85.25 139 LYS A O 1
ATOM 1138 N N . GLN A 1 140 ? 7.548 -5.059 17.223 1.00 87.75 140 GLN A N 1
ATOM 1139 C CA . GLN A 1 140 ? 7.758 -4.994 18.669 1.00 87.75 140 GLN A CA 1
ATOM 1140 C C . GLN A 1 140 ? 6.536 -4.395 19.376 1.00 87.75 140 GLN A C 1
ATOM 1142 O O . GLN A 1 140 ? 6.031 -4.990 20.327 1.00 87.75 140 GLN A O 1
ATOM 1147 N N . GLN A 1 141 ? 5.993 -3.282 18.875 1.00 83.44 141 GLN A N 1
ATOM 1148 C CA . GLN A 1 141 ? 4.776 -2.663 19.411 1.00 83.44 141 GLN A CA 1
ATOM 1149 C C . GLN A 1 141 ? 3.573 -3.608 19.338 1.00 83.44 141 GLN A C 1
ATOM 1151 O O . GLN A 1 141 ? 2.815 -3.721 20.303 1.00 83.44 141 GLN A O 1
ATOM 1156 N N . ALA A 1 142 ? 3.410 -4.337 18.231 1.00 82.88 142 ALA A N 1
ATOM 1157 C CA . ALA A 1 142 ? 2.351 -5.332 18.092 1.00 82.88 142 ALA A CA 1
ATOM 1158 C C . ALA A 1 142 ? 2.500 -6.487 19.100 1.00 82.88 142 ALA A C 1
ATOM 1160 O O . ALA A 1 142 ? 1.494 -6.952 19.643 1.00 82.88 142 ALA A O 1
ATOM 1161 N N . SER A 1 143 ? 3.733 -6.923 19.381 1.00 83.94 143 SER A N 1
ATOM 1162 C CA . SER A 1 143 ? 4.033 -7.947 20.389 1.00 83.94 143 SER A CA 1
ATOM 1163 C C . SER A 1 143 ? 3.732 -7.455 21.808 1.00 83.94 143 SER A C 1
ATOM 1165 O O . SER A 1 143 ? 2.938 -8.074 22.517 1.00 83.94 143 SER A O 1
ATOM 1167 N N . VAL A 1 144 ? 4.260 -6.287 22.189 1.00 84.81 144 VAL A N 1
ATOM 1168 C CA . VAL A 1 144 ? 4.039 -5.674 23.512 1.00 84.81 144 VAL A CA 1
ATOM 1169 C C . VAL A 1 144 ? 2.552 -5.425 23.754 1.00 84.81 144 VAL A C 1
ATOM 1171 O O . VAL A 1 144 ? 2.023 -5.782 24.807 1.00 84.81 144 VAL A O 1
ATOM 1174 N N . ARG A 1 145 ? 1.834 -4.896 22.755 1.00 83.81 145 ARG A N 1
ATOM 1175 C CA . ARG A 1 145 ? 0.383 -4.685 22.835 1.00 83.81 145 ARG A CA 1
ATOM 1176 C C . ARG A 1 145 ? -0.380 -5.999 22.982 1.00 83.81 145 ARG A C 1
ATOM 1178 O O . ARG A 1 145 ? -1.372 -6.046 23.707 1.00 83.81 145 ARG A O 1
ATOM 1185 N N . ARG A 1 146 ? 0.054 -7.068 22.306 1.00 84.31 146 ARG A N 1
ATOM 1186 C CA . ARG A 1 146 ? -0.564 -8.395 22.428 1.00 84.31 146 ARG A CA 1
ATOM 1187 C C . ARG A 1 146 ? -0.364 -8.965 23.830 1.00 84.31 146 ARG A C 1
ATOM 1189 O O . ARG A 1 146 ? -1.340 -9.444 24.399 1.00 84.31 146 ARG A O 1
ATOM 1196 N N . THR A 1 147 ? 0.846 -8.888 24.383 1.00 88.25 147 THR A N 1
ATOM 1197 C CA . THR A 1 147 ? 1.137 -9.327 25.756 1.00 88.25 147 THR A CA 1
ATOM 1198 C C . THR A 1 147 ? 0.330 -8.513 26.760 1.00 88.25 147 THR A C 1
ATOM 1200 O O . THR A 1 147 ? -0.462 -9.090 27.489 1.00 88.25 147 THR A O 1
ATOM 1203 N N . SER A 1 148 ? 0.384 -7.180 26.701 1.00 88.56 148 SER A N 1
ATOM 1204 C CA . SER A 1 148 ? -0.409 -6.300 27.573 1.00 88.56 148 SER A CA 1
ATOM 1205 C C . SER A 1 148 ? -1.915 -6.596 27.506 1.00 88.56 148 SER A C 1
ATOM 1207 O O . SER A 1 148 ? -2.583 -6.662 28.536 1.00 88.56 148 SER A O 1
ATOM 1209 N N . LYS A 1 149 ? -2.463 -6.857 26.310 1.00 89.00 149 LYS A N 1
ATOM 1210 C CA . LYS A 1 149 ? -3.874 -7.241 26.157 1.00 89.00 149 LYS A CA 1
ATOM 1211 C C . LYS A 1 149 ? -4.178 -8.595 26.807 1.00 89.00 149 LYS A C 1
ATOM 1213 O O . LYS A 1 149 ? -5.239 -8.724 27.411 1.00 89.00 149 LYS A O 1
ATOM 1218 N N . LYS A 1 150 ? -3.286 -9.585 26.690 1.00 89.75 150 LYS A N 1
ATOM 1219 C CA . LYS A 1 150 ? -3.431 -10.887 27.365 1.00 89.75 150 LYS A CA 1
ATOM 1220 C C . LYS A 1 150 ? -3.386 -10.721 28.882 1.00 89.75 150 LYS A C 1
ATOM 1222 O O . LYS A 1 150 ? -4.328 -11.151 29.536 1.00 89.75 150 LYS A O 1
ATOM 1227 N N . GLU A 1 151 ? -2.385 -10.014 29.408 1.00 91.12 151 GLU A N 1
ATOM 1228 C CA . GLU A 1 151 ? -2.259 -9.719 30.842 1.00 91.12 151 GLU A CA 1
ATOM 1229 C C . GLU A 1 151 ? -3.498 -8.994 31.374 1.00 91.12 151 GLU A C 1
ATOM 1231 O O . GLU A 1 151 ? -4.044 -9.367 32.405 1.00 91.12 151 GLU A O 1
ATOM 1236 N N . MET A 1 152 ? -4.025 -8.010 30.636 1.00 92.31 152 MET A N 1
ATOM 1237 C CA . MET A 1 152 ? -5.245 -7.302 31.027 1.00 92.31 152 MET A CA 1
ATOM 1238 C C . MET A 1 152 ? -6.480 -8.213 31.011 1.00 92.31 152 MET A C 1
ATOM 1240 O O . MET A 1 152 ? -7.340 -8.094 31.880 1.00 92.31 152 MET A O 1
ATOM 1244 N N . VAL A 1 153 ? -6.609 -9.117 30.035 1.00 90.12 153 VAL A N 1
ATOM 1245 C CA . VAL A 1 153 ? -7.717 -10.088 29.994 1.00 90.12 153 VAL A CA 1
ATOM 1246 C C . VAL A 1 153 ? -7.619 -11.068 31.164 1.00 90.12 153 VAL A C 1
ATOM 1248 O O . VAL A 1 153 ? -8.632 -11.337 31.811 1.00 90.12 153 VAL A O 1
ATOM 1251 N N . VAL A 1 154 ? -6.413 -11.541 31.486 1.00 91.69 154 VAL A N 1
ATOM 1252 C CA . VAL A 1 154 ? -6.163 -12.394 32.655 1.00 91.69 154 VAL A CA 1
ATOM 1253 C C . VAL A 1 154 ? -6.480 -11.632 33.944 1.00 91.69 154 VAL A C 1
ATOM 1255 O O . VAL A 1 154 ? -7.281 -12.117 34.734 1.00 91.69 154 VAL A O 1
ATOM 1258 N N . ALA A 1 155 ? -5.981 -10.405 34.112 1.00 91.50 155 ALA A N 1
ATOM 1259 C CA . ALA A 1 155 ? -6.245 -9.555 35.274 1.00 91.50 155 ALA A CA 1
ATOM 1260 C C . ALA A 1 155 ? -7.737 -9.232 35.457 1.00 91.50 155 ALA A C 1
ATOM 1262 O O . ALA A 1 155 ? -8.246 -9.200 36.575 1.00 91.50 155 ALA A O 1
ATOM 1263 N N . ARG A 1 156 ? -8.481 -9.017 34.364 1.00 92.31 156 ARG A N 1
ATOM 1264 C CA . ARG A 1 156 ? -9.941 -8.837 34.432 1.00 92.31 156 ARG A CA 1
ATOM 1265 C C . ARG A 1 156 ? -10.641 -10.126 34.845 1.00 92.31 156 ARG A C 1
ATOM 1267 O O . ARG A 1 156 ? -11.580 -10.063 35.632 1.00 92.31 156 ARG A O 1
ATOM 1274 N N . SER A 1 157 ? -10.181 -11.273 34.354 1.00 90.75 157 SER A N 1
ATOM 1275 C CA . SER A 1 157 ? -10.739 -12.579 34.719 1.00 90.75 157 SER A CA 1
ATOM 1276 C C . SER A 1 157 ? -10.481 -12.894 36.197 1.00 90.75 157 SER A C 1
ATOM 1278 O O . SER A 1 157 ? -11.410 -13.252 36.919 1.00 90.75 157 SER A O 1
ATOM 1280 N N . THR A 1 158 ? -9.260 -12.665 36.690 1.00 89.94 158 THR A N 1
ATOM 1281 C CA . THR A 1 158 ? -8.912 -12.856 38.107 1.00 89.94 158 THR A CA 1
ATOM 1282 C C . THR A 1 158 ? -9.651 -11.879 39.014 1.00 89.94 158 THR A C 1
ATOM 1284 O O . THR A 1 158 ? -10.157 -12.290 40.053 1.00 89.94 158 THR A O 1
ATOM 1287 N N . LEU A 1 159 ? -9.811 -10.614 38.612 1.00 91.88 159 LEU A N 1
ATOM 1288 C CA . LEU A 1 159 ? -10.596 -9.631 39.361 1.00 91.88 159 LEU A CA 1
ATOM 1289 C C . LEU A 1 159 ? -12.080 -10.018 39.446 1.00 91.88 159 LEU A C 1
ATOM 1291 O O . LEU A 1 159 ? -12.704 -9.844 40.494 1.00 91.88 159 LEU A O 1
ATOM 1295 N N . VAL A 1 160 ? -12.654 -10.577 38.376 1.00 90.50 160 VAL A N 1
ATOM 1296 C CA . VAL A 1 160 ? -14.028 -11.102 38.398 1.00 90.50 160 VAL A CA 1
ATOM 1297 C C . VAL A 1 160 ? -14.143 -12.295 39.351 1.00 90.50 160 VAL A C 1
ATOM 1299 O O . VAL A 1 160 ? -15.081 -12.325 40.151 1.00 90.50 160 VAL A O 1
ATOM 1302 N N . HIS A 1 161 ? -13.180 -13.222 39.338 1.00 87.25 161 HIS A N 1
ATOM 1303 C CA . HIS A 1 161 ? -13.144 -14.341 40.284 1.00 87.25 161 HIS A CA 1
ATOM 1304 C C . HIS A 1 161 ? -12.988 -13.872 41.736 1.00 87.25 161 HIS A C 1
ATOM 1306 O O . HIS A 1 161 ? -13.778 -14.273 42.587 1.00 87.25 161 HIS A O 1
ATOM 1312 N N . LEU A 1 162 ? -12.058 -12.958 42.020 1.00 88.69 162 LEU A N 1
ATOM 1313 C CA . LEU A 1 162 ? -11.856 -12.382 43.355 1.00 88.69 162 LEU A CA 1
ATOM 1314 C C . LEU A 1 162 ? -13.113 -11.668 43.863 1.00 88.69 162 LEU A C 1
ATOM 1316 O O . LEU A 1 162 ? -13.519 -11.861 45.007 1.00 88.69 162 LEU A O 1
ATOM 1320 N N . ARG A 1 163 ? -13.790 -10.898 43.002 1.00 89.44 163 ARG A N 1
ATOM 1321 C CA . ARG A 1 163 ? -15.063 -10.241 43.340 1.00 89.44 163 ARG A CA 1
ATOM 1322 C C . ARG A 1 163 ? -16.187 -11.246 43.607 1.00 89.44 163 ARG A C 1
ATOM 1324 O O . ARG A 1 163 ? -17.096 -10.957 44.385 1.00 89.44 163 ARG A O 1
ATOM 1331 N N . HIS A 1 164 ? -16.179 -12.397 42.940 1.00 86.12 164 HIS A N 1
ATOM 1332 C CA . HIS A 1 164 ? -17.138 -13.464 43.210 1.00 86.12 164 HIS A CA 1
ATOM 1333 C C . HIS A 1 164 ? -16.848 -14.141 44.559 1.00 86.12 164 HIS A C 1
ATOM 1335 O O . HIS A 1 164 ? -17.756 -14.254 45.378 1.00 86.12 164 HIS A O 1
ATOM 1341 N N . SER A 1 165 ? -15.588 -14.479 44.845 1.00 84.81 165 SER A N 1
ATOM 1342 C CA . SER A 1 165 ? -15.171 -15.088 46.117 1.00 84.81 165 SER A CA 1
ATOM 1343 C C . SER A 1 165 ? -15.383 -14.170 47.325 1.00 84.81 165 SER A C 1
ATOM 1345 O O . SER A 1 165 ? -15.850 -14.628 48.363 1.00 84.81 165 SER A O 1
ATOM 1347 N N . ALA A 1 166 ? -15.124 -12.864 47.192 1.00 82.44 166 ALA A N 1
ATOM 1348 C CA . ALA A 1 166 ? -15.352 -11.891 48.264 1.00 82.44 166 ALA A CA 1
ATOM 1349 C C . ALA A 1 166 ? -16.833 -11.790 48.677 1.00 82.44 166 ALA A C 1
ATOM 1351 O O . ALA A 1 166 ? -17.133 -11.553 49.842 1.00 82.44 166 ALA A O 1
ATOM 1352 N N . ARG A 1 167 ? -17.771 -12.014 47.744 1.00 79.50 167 ARG A N 1
ATOM 1353 C CA . ARG A 1 167 ? -19.211 -12.056 48.054 1.00 79.50 167 ARG A CA 1
ATOM 1354 C C . ARG A 1 167 ? -19.641 -13.326 48.788 1.00 79.50 167 ARG A C 1
ATOM 1356 O O . ARG A 1 167 ? -20.697 -13.311 49.408 1.00 79.50 167 ARG A O 1
ATOM 1363 N N . ALA A 1 168 ? -18.848 -14.393 48.726 1.00 75.44 168 ALA A N 1
ATOM 1364 C CA . ALA A 1 168 ? -19.148 -15.668 49.371 1.00 75.44 168 ALA A CA 1
ATOM 1365 C C . ALA A 1 168 ? -18.596 -15.781 50.807 1.00 75.44 168 ALA A C 1
ATOM 1367 O O . ALA A 1 168 ? -18.820 -16.798 51.456 1.00 75.44 168 ALA A O 1
ATOM 1368 N N . GLN A 1 169 ? -17.867 -14.778 51.317 1.00 73.88 169 GLN A N 1
ATOM 1369 C CA . GLN A 1 169 ? -17.362 -14.815 52.692 1.00 73.88 169 GLN A CA 1
ATOM 1370 C C . GLN A 1 169 ? -18.519 -14.650 53.698 1.00 73.88 169 GLN A C 1
ATOM 1372 O O . GLN A 1 169 ? -19.275 -13.678 53.590 1.00 73.88 169 GLN A O 1
ATOM 1377 N N . PRO A 1 170 ? -18.683 -15.566 54.675 1.00 70.12 170 PRO A N 1
ATOM 1378 C CA . PRO A 1 170 ? -19.699 -15.419 55.709 1.00 70.12 170 PRO A CA 1
ATOM 1379 C C . PRO A 1 170 ? -19.396 -14.179 56.556 1.00 70.12 170 PRO A C 1
ATOM 1381 O O . PRO A 1 170 ? -18.246 -13.923 56.917 1.00 70.12 170 PRO A O 1
ATOM 1384 N N . ARG A 1 171 ? -20.432 -13.383 56.856 1.00 75.75 171 ARG A N 1
ATOM 1385 C CA . ARG A 1 171 ? -20.287 -12.190 57.702 1.00 75.75 171 ARG A CA 1
ATOM 1386 C C . ARG A 1 171 ? -19.704 -12.614 59.054 1.00 75.75 171 ARG A C 1
ATOM 1388 O O . ARG A 1 171 ? -20.192 -13.605 59.599 1.00 75.75 171 ARG A O 1
ATOM 1395 N N . PRO A 1 172 ? -18.718 -11.890 59.615 1.00 72.81 172 PRO A N 1
ATOM 1396 C CA . PRO A 1 172 ? -18.254 -12.180 60.961 1.00 72.81 172 PRO A CA 1
ATOM 1397 C C . PRO A 1 172 ? -19.455 -12.064 61.900 1.00 72.81 172 PRO A C 1
ATOM 1399 O O . PRO A 1 172 ? -20.048 -10.992 62.038 1.00 72.81 172 PRO A O 1
ATOM 1402 N N . VAL A 1 173 ? -19.852 -13.192 62.492 1.00 78.06 173 VAL A N 1
ATOM 1403 C CA . VAL A 1 173 ? -20.811 -13.206 63.592 1.00 78.06 173 VAL A CA 1
ATOM 1404 C C . VAL A 1 173 ? -20.101 -12.479 64.719 1.00 78.06 173 VAL A C 1
ATOM 1406 O O . VAL A 1 173 ? -19.147 -12.994 65.297 1.00 78.06 173 VAL A O 1
ATOM 1409 N N . MET A 1 174 ? -20.497 -11.227 64.937 1.00 78.62 174 MET A N 1
ATOM 1410 C CA . MET A 1 174 ? -19.981 -10.373 65.994 1.00 78.62 174 MET A CA 1
ATOM 1411 C C . MET A 1 174 ? -20.415 -10.992 67.321 1.00 78.62 174 MET A C 1
ATOM 1413 O O . MET A 1 174 ? -21.480 -10.691 67.851 1.00 78.62 174 MET A O 1
ATOM 1417 N N . LEU A 1 175 ? -19.617 -11.937 67.811 1.00 73.44 175 LEU A N 1
ATOM 1418 C CA . LEU A 1 175 ? -19.816 -12.595 69.091 1.00 73.44 175 LEU A CA 1
ATOM 1419 C C . LEU A 1 175 ? -19.321 -11.616 70.159 1.00 73.44 175 LEU A C 1
ATOM 1421 O O . LEU A 1 175 ? -18.206 -11.716 70.662 1.00 73.44 175 LEU A O 1
ATOM 1425 N N . TRP A 1 176 ? -20.134 -10.585 70.402 1.00 71.69 176 TRP A N 1
ATOM 1426 C CA . TRP A 1 176 ? -19.971 -9.637 71.496 1.00 71.69 176 TRP A CA 1
ATOM 1427 C C . TRP A 1 176 ? -20.142 -10.420 72.797 1.00 71.69 176 TRP A C 1
ATOM 1429 O O . TRP A 1 176 ? -21.259 -10.725 73.212 1.00 71.69 176 TRP A O 1
ATOM 1439 N N . LYS A 1 177 ? -19.021 -10.859 73.370 1.00 71.12 177 LYS A N 1
ATOM 1440 C CA . LYS A 1 177 ? -18.994 -11.539 74.659 1.00 71.12 177 LYS A CA 1
ATOM 1441 C C . LYS A 1 177 ? -18.604 -10.507 75.714 1.00 71.12 177 LYS A C 1
ATOM 1443 O O . LYS A 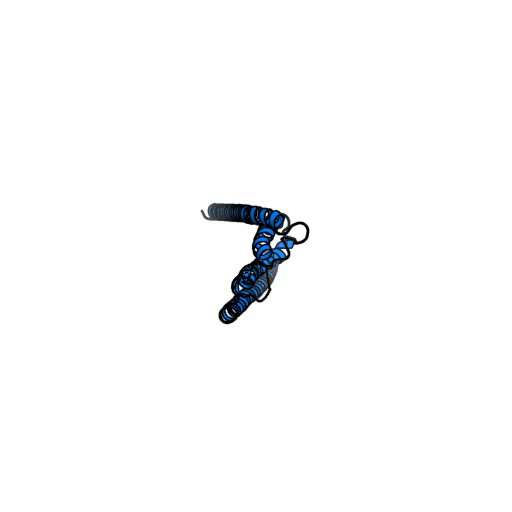1 177 ? -17.434 -10.142 75.807 1.00 71.12 177 LYS A O 1
ATOM 1448 N N . ASN A 1 178 ? -19.622 -10.016 76.418 1.00 75.19 178 ASN A N 1
ATOM 1449 C CA . ASN A 1 178 ? -19.481 -9.411 77.742 1.00 75.19 178 ASN A CA 1
ATOM 1450 C C . ASN A 1 178 ? -19.009 -10.447 78.766 1.00 75.19 178 ASN A C 1
ATOM 1452 O O . ASN A 1 178 ? -19.315 -11.650 78.574 1.00 75.19 178 ASN A O 1
#

Foldseek 3Di:
DPDVVVVVVVVVVVVVVLVVLVVVLVVLCVVLVVVCVVCCVPVPPPDDCPPQLLSVLSVLSNVLSVVVVVCVVPVVCVLVSVLSVLVSFLSNLVNVLCLAQVPDPDPNNPDHDNVVSVVSVVVSVVRNVVSVVVNVVVVVVVVVVVVVVVVVVVVVVVVVVVVVVVVVDDDPPPPPDD

pLDDT: mean 78.88, std 10.15, range [51.41, 92.31]

Radius of gyration: 27.84 Å; chains: 1; bounding box: 51×31×108 Å

Organism: Glycine max (NCBI:txid3847)